Protein AF-E2IBP6-F1 (afdb_monomer_lite)

Structure (mmCIF, N/CA/C/O backbone):
data_AF-E2IBP6-F1
#
_entry.id   AF-E2IBP6-F1
#
loop_
_atom_site.group_PDB
_atom_site.id
_atom_site.type_symbol
_atom_site.label_atom_id
_atom_site.label_alt_id
_atom_site.label_comp_id
_atom_site.label_asym_id
_atom_site.label_entity_id
_atom_site.label_seq_id
_atom_site.pdbx_PDB_ins_code
_atom_site.Cartn_x
_atom_site.Cartn_y
_atom_site.Cartn_z
_atom_site.occupancy
_atom_site.B_iso_or_equiv
_atom_site.auth_seq_id
_atom_site.auth_comp_id
_atom_site.auth_asym_id
_atom_site.auth_atom_id
_atom_site.pdbx_PDB_model_num
ATOM 1 N N . A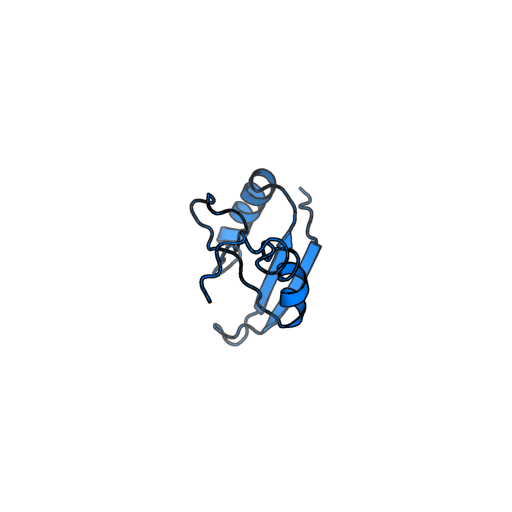RG A 1 1 ? 7.509 14.032 2.903 1.00 53.78 1 ARG A N 1
ATOM 2 C CA . ARG A 1 1 ? 7.882 13.987 1.468 1.00 53.78 1 ARG A CA 1
ATOM 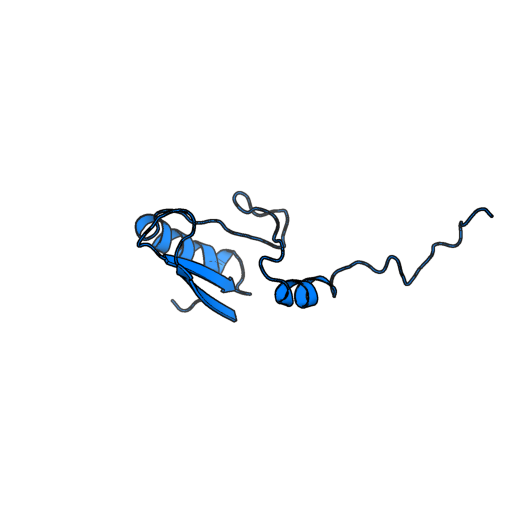3 C C . ARG A 1 1 ? 6.733 13.340 0.704 1.00 53.78 1 ARG A C 1
ATOM 5 O O . ARG A 1 1 ? 5.994 12.589 1.324 1.00 53.78 1 ARG A O 1
ATOM 12 N N . GLY A 1 2 ? 6.509 13.700 -0.560 1.00 64.94 2 GLY A N 1
ATOM 13 C CA . GLY A 1 2 ? 5.454 13.084 -1.370 1.00 64.94 2 GLY A CA 1
ATOM 14 C C . GLY A 1 2 ? 5.953 11.771 -1.964 1.00 64.94 2 GLY A C 1
ATOM 15 O O . GLY A 1 2 ? 7.065 11.739 -2.473 1.00 64.94 2 GLY A O 1
ATOM 16 N N . VAL A 1 3 ? 5.149 10.717 -1.875 1.00 77.12 3 VAL A N 1
ATOM 17 C CA . VAL A 1 3 ? 5.370 9.457 -2.593 1.00 77.12 3 VAL A CA 1
ATOM 18 C C . VAL A 1 3 ? 4.404 9.421 -3.767 1.00 77.12 3 VAL A C 1
ATOM 20 O O . VAL A 1 3 ? 3.235 9.781 -3.610 1.00 77.12 3 VAL A O 1
ATOM 23 N N . ASN A 1 4 ? 4.872 8.970 -4.929 1.00 82.12 4 ASN A N 1
ATOM 24 C CA . ASN A 1 4 ? 4.024 8.809 -6.106 1.00 82.12 4 ASN A CA 1
ATOM 25 C C . ASN A 1 4 ? 3.111 7.586 -5.937 1.00 82.12 4 ASN A C 1
ATOM 27 O O . ASN A 1 4 ? 3.519 6.442 -6.145 1.00 82.12 4 ASN A O 1
ATOM 31 N N . LEU A 1 5 ? 1.869 7.833 -5.525 1.00 87.62 5 LEU A N 1
ATOM 32 C CA . LEU A 1 5 ? 0.830 6.815 -5.377 1.00 87.62 5 LEU A CA 1
ATOM 33 C C . LEU A 1 5 ? -0.068 6.828 -6.614 1.00 87.62 5 LEU A C 1
ATOM 35 O O . LEU A 1 5 ? -0.567 7.881 -7.005 1.00 87.62 5 LEU A O 1
ATOM 39 N N . THR A 1 6 ? -0.288 5.662 -7.216 1.00 87.75 6 THR A N 1
ATOM 40 C CA . THR A 1 6 ? -1.171 5.510 -8.383 1.00 87.75 6 THR A CA 1
ATOM 41 C C . THR A 1 6 ? -2.595 5.156 -7.975 1.00 87.75 6 THR A C 1
ATOM 43 O O . THR A 1 6 ? -3.551 5.499 -8.669 1.00 87.75 6 THR A O 1
ATOM 46 N N . HIS A 1 7 ? -2.763 4.507 -6.820 1.00 88.31 7 HIS A N 1
ATOM 47 C CA . HIS A 1 7 ? -4.075 4.157 -6.293 1.00 88.31 7 HIS A CA 1
ATOM 48 C C . HIS A 1 7 ? -4.076 4.137 -4.766 1.00 88.31 7 HIS A C 1
ATOM 50 O O . HIS A 1 7 ? -3.152 3.618 -4.143 1.00 88.31 7 HIS A O 1
ATOM 56 N N . ILE A 1 8 ? -5.141 4.669 -4.164 1.00 92.06 8 ILE A N 1
ATOM 57 C CA . ILE A 1 8 ? -5.423 4.558 -2.732 1.00 92.06 8 ILE A CA 1
ATOM 58 C C . ILE A 1 8 ? -6.899 4.218 -2.576 1.00 92.06 8 ILE A C 1
ATOM 60 O O . ILE A 1 8 ? -7.764 4.881 -3.149 1.00 92.06 8 ILE A O 1
ATOM 64 N N . GLU A 1 9 ? -7.188 3.204 -1.774 1.00 92.25 9 GLU A N 1
ATOM 65 C CA . GLU A 1 9 ? -8.548 2.789 -1.463 1.00 92.25 9 GLU A CA 1
ATOM 66 C C . GLU A 1 9 ? -8.663 2.374 0.003 1.00 92.25 9 GLU A C 1
ATOM 68 O O . GLU A 1 9 ? -7.821 1.636 0.514 1.00 92.25 9 GLU A O 1
ATOM 73 N N . SER A 1 10 ? -9.744 2.793 0.662 1.00 93.50 10 SER A N 1
ATOM 74 C CA . SER A 1 10 ? -10.132 2.316 1.989 1.00 93.50 10 SER A CA 1
ATOM 75 C C . SER A 1 10 ? -11.281 1.314 1.905 1.00 93.50 10 SER A C 1
ATOM 77 O O . SER A 1 10 ? -12.201 1.445 1.094 1.00 93.50 10 SER A O 1
ATOM 79 N N . ARG A 1 11 ? -11.235 0.286 2.754 1.00 92.12 11 ARG A N 1
ATOM 80 C CA . ARG A 1 11 ? -12.274 -0.748 2.851 1.00 92.12 11 ARG A CA 1
ATOM 81 C C . ARG A 1 11 ? -12.502 -1.144 4.303 1.00 92.12 11 ARG A C 1
ATOM 83 O O . ARG A 1 11 ? -11.540 -1.140 5.066 1.00 92.12 11 ARG A O 1
ATOM 90 N N . PRO A 1 12 ? -13.721 -1.540 4.700 1.00 95.00 12 PRO A N 1
ATOM 91 C CA . PRO A 1 12 ? -13.926 -2.189 5.989 1.00 95.00 12 PRO A CA 1
ATOM 92 C C . PRO A 1 12 ? -13.017 -3.418 6.108 1.00 95.00 12 PRO A C 1
ATOM 94 O O . PRO A 1 12 ? -12.955 -4.236 5.183 1.00 95.00 12 PRO A O 1
ATOM 97 N N . SER A 1 13 ? -12.298 -3.542 7.222 1.00 92.00 13 SER A N 1
ATOM 98 C CA . SER A 1 13 ? -11.422 -4.688 7.440 1.00 92.00 13 SER A CA 1
ATOM 99 C C . SER A 1 13 ? -12.251 -5.958 7.585 1.00 92.00 13 SER A C 1
ATOM 101 O O . SER A 1 13 ? -13.230 -6.008 8.330 1.00 92.00 13 SER A O 1
ATOM 103 N N . LYS A 1 14 ? -11.822 -7.014 6.890 1.00 89.81 14 LYS A N 1
ATOM 104 C CA . LYS A 1 14 ? -12.400 -8.357 7.059 1.00 89.81 14 LYS A CA 1
ATOM 105 C C . LYS A 1 14 ? -11.789 -9.099 8.247 1.00 89.81 14 LYS A C 1
ATOM 107 O O . LYS A 1 14 ? -12.345 -10.099 8.685 1.00 89.81 14 LYS A O 1
ATOM 112 N N . ARG A 1 15 ? -10.631 -8.637 8.728 1.00 88.56 15 ARG A N 1
ATOM 113 C CA . ARG A 1 15 ? -9.870 -9.255 9.822 1.00 88.56 15 ARG A CA 1
ATOM 114 C C . ARG A 1 15 ? -10.249 -8.672 11.179 1.00 88.56 15 ARG A C 1
ATOM 116 O O . ARG A 1 15 ? -10.325 -9.412 12.151 1.00 88.56 15 ARG A O 1
ATOM 123 N N . MET A 1 16 ? -10.484 -7.361 11.236 1.00 91.06 16 MET A N 1
ATOM 124 C CA . MET A 1 16 ? -10.737 -6.634 12.478 1.00 91.06 16 MET A CA 1
ATOM 125 C C . MET A 1 16 ? -12.037 -5.822 12.372 1.00 91.06 16 MET A C 1
ATOM 127 O O . MET A 1 16 ? -12.056 -4.776 11.718 1.00 91.06 16 MET A O 1
ATOM 131 N N . PRO A 1 17 ? -13.137 -6.281 12.998 1.00 93.75 17 PRO A N 1
ATOM 132 C CA . PRO A 1 17 ? -14.400 -5.549 13.007 1.00 93.75 17 PRO A CA 1
ATOM 133 C C . PRO A 1 17 ? -14.234 -4.113 13.521 1.00 93.75 17 PRO A C 1
ATOM 135 O O . PRO A 1 17 ? -13.491 -3.861 14.466 1.00 93.75 17 PRO A O 1
ATOM 138 N N . GLY A 1 18 ? -14.919 -3.161 12.884 1.00 93.56 18 GLY A N 1
ATOM 139 C CA . GLY A 1 18 ? -14.846 -1.738 13.243 1.00 93.56 18 GLY A CA 1
ATOM 140 C C . GLY A 1 18 ? -13.579 -1.011 12.777 1.00 93.56 18 GLY A C 1
ATOM 141 O O . GLY A 1 18 ? -13.424 0.170 13.071 1.00 93.56 18 GLY A O 1
ATOM 142 N N . SER A 1 19 ? -12.691 -1.684 12.040 1.00 94.00 19 SER A N 1
ATOM 143 C CA . SER A 1 19 ? -11.459 -1.099 11.495 1.00 94.00 19 SER A CA 1
ATOM 144 C C . SER A 1 19 ? -11.471 -1.042 9.969 1.00 94.00 19 SER A C 1
ATOM 146 O O . SER A 1 19 ? -12.325 -1.647 9.319 1.00 94.00 19 SER A O 1
ATOM 148 N N . TYR A 1 20 ? -10.501 -0.333 9.390 1.00 94.19 20 TYR A N 1
ATOM 149 C CA . TYR A 1 20 ? -10.337 -0.195 7.943 1.00 94.19 20 TYR A CA 1
ATOM 150 C C . TYR A 1 20 ? -9.008 -0.780 7.467 1.00 94.19 20 TYR A C 1
ATOM 152 O O . TYR A 1 20 ? -8.000 -0.734 8.167 1.00 94.19 20 TYR A O 1
ATOM 160 N N . GLU A 1 21 ? -9.015 -1.304 6.248 1.00 93.56 21 GLU A N 1
ATOM 161 C CA . GLU A 1 21 ? -7.830 -1.667 5.480 1.00 93.56 21 GLU A CA 1
ATOM 162 C C . GLU A 1 21 ? -7.611 -0.621 4.387 1.00 93.56 21 GLU A C 1
ATOM 164 O O . GLU A 1 21 ? -8.558 -0.214 3.708 1.00 93.56 21 GLU A O 1
ATOM 169 N N . LEU A 1 22 ? -6.357 -0.204 4.210 1.00 92.44 22 LEU A N 1
ATOM 170 C CA . LEU A 1 22 ? -5.936 0.663 3.117 1.00 92.44 22 LEU A CA 1
ATOM 171 C C . LEU A 1 22 ? -5.167 -0.171 2.094 1.00 92.44 22 LEU A C 1
ATOM 173 O O . LEU A 1 22 ? -4.161 -0.796 2.427 1.00 92.44 22 LEU A O 1
ATOM 177 N N . LEU A 1 23 ? -5.651 -0.187 0.854 1.00 91.44 23 LEU A N 1
ATOM 178 C CA . LEU A 1 23 ? -4.919 -0.720 -0.287 1.00 91.44 23 LEU A CA 1
ATOM 179 C C . LEU A 1 23 ? -4.268 0.452 -1.013 1.00 91.44 23 LEU A C 1
ATOM 181 O O . LEU A 1 23 ? -4.958 1.355 -1.484 1.00 91.44 23 LEU A O 1
ATOM 185 N N . VAL A 1 24 ? -2.943 0.422 -1.090 1.00 90.25 24 VAL A N 1
ATOM 186 C CA . VAL A 1 24 ? -2.146 1.467 -1.724 1.00 90.25 24 VAL A CA 1
ATOM 187 C C . VAL A 1 24 ? -1.296 0.832 -2.813 1.00 90.25 24 VAL A C 1
ATOM 189 O O . VAL A 1 24 ? -0.594 -0.145 -2.556 1.00 90.25 24 VAL A O 1
ATOM 192 N N . THR A 1 25 ? -1.359 1.401 -4.011 1.00 89.31 25 THR A N 1
ATOM 193 C CA . THR A 1 25 ? -0.500 1.041 -5.140 1.00 89.31 25 THR A CA 1
ATOM 194 C C . THR A 1 25 ? 0.414 2.219 -5.448 1.00 89.31 25 THR A C 1
ATOM 196 O O . THR A 1 25 ? -0.015 3.377 -5.450 1.00 89.31 25 THR A O 1
ATOM 199 N N . SER A 1 26 ? 1.684 1.921 -5.697 1.00 86.94 26 SER A N 1
ATOM 200 C CA . SER A 1 26 ? 2.708 2.894 -6.050 1.00 86.94 26 SER A CA 1
ATOM 201 C C . SER A 1 26 ? 3.602 2.316 -7.137 1.00 86.94 26 SER A C 1
ATOM 203 O O . SER A 1 26 ? 3.867 1.115 -7.160 1.00 86.94 26 SER A O 1
ATOM 205 N N . GLU A 1 27 ? 4.062 3.189 -8.024 1.00 85.12 27 GLU A N 1
ATOM 206 C CA . GLU A 1 27 ? 5.104 2.896 -9.013 1.00 85.12 27 GLU A CA 1
ATOM 207 C C . GLU A 1 27 ? 6.449 3.518 -8.612 1.00 85.12 27 GLU A C 1
ATOM 209 O O . GLU A 1 27 ? 7.408 3.480 -9.380 1.00 85.12 27 GLU A O 1
ATOM 214 N N . ALA A 1 28 ? 6.532 4.105 -7.412 1.00 85.00 28 ALA A N 1
ATOM 215 C CA . ALA A 1 28 ? 7.764 4.685 -6.909 1.00 85.00 28 ALA A CA 1
ATOM 216 C C . ALA A 1 28 ? 8.831 3.594 -6.687 1.00 85.00 28 ALA A C 1
ATOM 218 O O . ALA A 1 28 ? 8.496 2.468 -6.297 1.00 85.00 28 ALA A O 1
ATOM 219 N N . PRO A 1 29 ? 10.122 3.913 -6.889 1.00 82.44 29 PRO A N 1
ATOM 220 C CA . PRO A 1 29 ? 11.213 3.021 -6.523 1.00 82.44 29 PRO A CA 1
ATOM 221 C C . PRO A 1 29 ? 11.142 2.621 -5.045 1.00 82.44 29 PRO A C 1
ATOM 223 O O . PRO A 1 29 ? 10.781 3.427 -4.188 1.00 82.44 29 PRO A O 1
ATOM 226 N N . GLN A 1 30 ? 11.563 1.395 -4.726 1.00 78.94 30 GLN A N 1
ATOM 227 C CA . GLN A 1 30 ? 11.554 0.878 -3.352 1.00 78.94 30 GLN A CA 1
ATOM 228 C C . GLN A 1 30 ? 12.251 1.819 -2.357 1.00 78.94 30 GLN A C 1
ATOM 230 O O . GLN A 1 30 ? 11.719 2.060 -1.279 1.00 78.94 30 GLN A O 1
ATOM 235 N N . ALA A 1 31 ? 13.396 2.394 -2.736 1.00 80.69 31 ALA A N 1
ATOM 236 C CA . ALA A 1 31 ? 14.157 3.306 -1.881 1.00 80.69 31 ALA A CA 1
ATOM 237 C C . ALA A 1 31 ? 13.349 4.545 -1.443 1.00 80.69 31 ALA A C 1
ATOM 239 O O . ALA A 1 31 ? 13.562 5.069 -0.354 1.00 80.69 31 ALA A O 1
ATOM 240 N N . GLU A 1 32 ? 12.400 5.009 -2.262 1.00 82.56 32 GLU A N 1
ATOM 241 C CA . GLU A 1 32 ? 11.513 6.127 -1.906 1.00 82.56 32 GLU A CA 1
ATOM 242 C C . GLU A 1 32 ? 10.365 5.685 -0.987 1.00 82.56 32 GLU A C 1
ATOM 244 O O . GLU A 1 32 ? 9.842 6.477 -0.197 1.00 82.56 32 GLU A O 1
ATOM 249 N N . LEU A 1 33 ? 9.970 4.413 -1.076 1.00 84.19 33 LEU A N 1
ATOM 250 C CA . LEU A 1 33 ? 8.902 3.835 -0.267 1.00 84.19 33 LEU A CA 1
ATOM 251 C C . LEU A 1 33 ? 9.364 3.480 1.145 1.00 84.19 33 LEU A C 1
ATOM 253 O O . LEU A 1 33 ? 8.558 3.583 2.066 1.00 84.19 33 LEU A O 1
ATOM 257 N N . GLU A 1 34 ? 10.630 3.106 1.335 1.00 85.06 34 GLU A N 1
ATOM 258 C CA . GLU A 1 34 ? 11.168 2.659 2.629 1.00 85.06 34 GLU A CA 1
ATOM 259 C C . GLU A 1 34 ? 10.965 3.686 3.753 1.00 85.06 34 GLU A C 1
ATOM 261 O O . GLU A 1 34 ? 10.386 3.342 4.781 1.00 85.06 34 GLU A O 1
ATOM 266 N N . GLU A 1 35 ? 11.310 4.963 3.534 1.00 85.38 35 GLU A N 1
ATOM 267 C CA . GLU A 1 35 ? 11.109 6.037 4.530 1.00 85.38 35 GLU A CA 1
ATOM 268 C C . GLU A 1 35 ? 9.624 6.167 4.928 1.00 85.38 35 GLU A C 1
ATOM 270 O O . GLU A 1 35 ? 9.269 6.369 6.093 1.00 85.38 35 GLU A O 1
ATOM 275 N N . THR A 1 36 ? 8.729 6.014 3.950 1.00 85.56 36 THR A N 1
ATOM 276 C CA . THR A 1 36 ? 7.283 6.126 4.170 1.00 85.56 36 THR A CA 1
ATOM 277 C C . THR A 1 36 ? 6.736 4.907 4.900 1.00 85.56 36 THR A C 1
ATOM 279 O O . THR A 1 36 ? 5.937 5.060 5.826 1.00 85.56 36 THR A O 1
ATOM 282 N N . LEU A 1 37 ? 7.182 3.708 4.527 1.00 86.25 37 LEU A N 1
ATOM 283 C CA . LEU A 1 37 ? 6.825 2.459 5.193 1.00 86.25 37 LEU A CA 1
ATOM 284 C C . LEU A 1 37 ? 7.278 2.473 6.651 1.00 86.25 37 LEU A C 1
ATOM 286 O O . LEU A 1 37 ? 6.476 2.147 7.524 1.00 86.25 37 LEU A O 1
ATO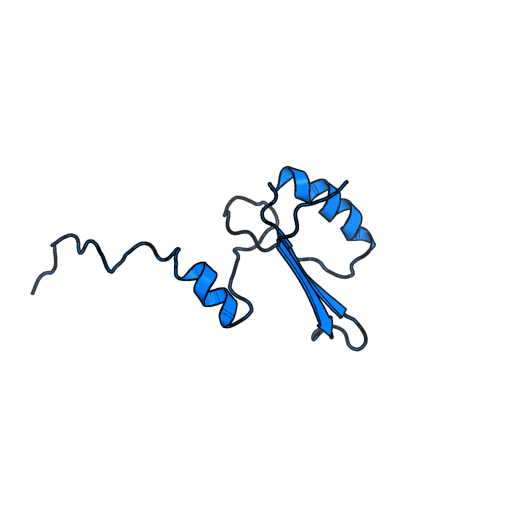M 290 N N . ASP A 1 38 ? 8.498 2.935 6.924 1.00 87.31 38 ASP A N 1
ATOM 291 C CA . ASP A 1 38 ? 9.006 3.093 8.287 1.00 87.31 38 ASP A CA 1
ATOM 292 C C . ASP A 1 38 ? 8.130 4.038 9.113 1.00 87.31 38 ASP A C 1
ATOM 294 O O . ASP A 1 38 ? 7.739 3.695 10.227 1.00 87.31 38 ASP A O 1
ATOM 298 N N . SER A 1 39 ? 7.715 5.173 8.544 1.00 88.38 39 SER A N 1
ATOM 299 C CA . SER A 1 39 ? 6.817 6.113 9.233 1.00 88.38 39 SER A CA 1
ATOM 300 C C . SER A 1 39 ? 5.411 5.553 9.509 1.00 88.38 39 SER A C 1
ATOM 302 O O . SER A 1 39 ? 4.706 6.035 10.402 1.00 88.38 39 SER A O 1
ATOM 304 N N . LEU A 1 40 ? 4.984 4.548 8.736 1.00 88.50 40 LEU A N 1
ATOM 305 C CA . LEU A 1 40 ? 3.678 3.908 8.872 1.00 88.50 40 LEU A CA 1
ATOM 306 C C . LEU A 1 40 ? 3.683 2.761 9.880 1.00 88.50 40 LEU A C 1
ATOM 308 O O . LEU A 1 40 ? 2.614 2.471 10.417 1.00 88.50 40 LEU A O 1
ATOM 312 N N . LYS A 1 41 ? 4.838 2.143 10.171 1.00 87.31 41 LYS A N 1
ATOM 313 C CA . LYS A 1 41 ? 4.947 0.969 11.060 1.00 87.31 41 LYS A CA 1
ATOM 314 C C . LYS A 1 41 ? 4.268 1.181 12.414 1.00 87.31 41 LYS A C 1
ATOM 316 O O . LYS A 1 41 ? 3.533 0.304 12.852 1.00 87.31 41 LYS A O 1
ATOM 321 N N . ASP A 1 42 ? 4.414 2.364 13.008 1.00 89.44 42 ASP A N 1
ATOM 322 C CA . ASP A 1 42 ? 3.832 2.682 14.324 1.00 89.44 42 ASP A CA 1
ATOM 323 C C . ASP A 1 42 ? 2.356 3.113 14.265 1.00 89.44 42 ASP A C 1
ATOM 325 O O . ASP A 1 42 ? 1.701 3.290 15.292 1.00 89.44 42 ASP A O 1
ATOM 329 N N . ARG A 1 43 ? 1.817 3.322 13.059 1.00 90.19 43 ARG A N 1
ATOM 330 C CA . ARG A 1 43 ? 0.455 3.837 12.829 1.00 90.19 43 ARG A CA 1
ATOM 331 C C . ARG A 1 43 ? -0.511 2.774 12.328 1.00 90.19 43 ARG A C 1
ATOM 333 O O . ARG A 1 43 ? -1.712 3.034 12.254 1.00 90.19 43 ARG A O 1
ATOM 340 N N . VAL A 1 44 ? -0.002 1.604 11.957 1.00 91.12 44 VAL A N 1
ATOM 341 C CA . VAL A 1 44 ? -0.789 0.512 11.387 1.00 91.12 44 VAL A CA 1
ATOM 342 C C . VAL A 1 44 ? -0.654 -0.729 12.252 1.00 91.12 44 VAL A C 1
ATOM 344 O O . VAL A 1 44 ? 0.430 -1.092 12.688 1.00 91.12 44 VAL A O 1
ATOM 347 N N . 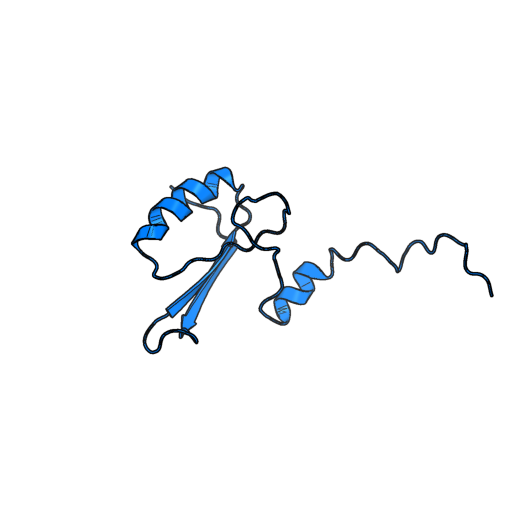THR A 1 45 ? -1.763 -1.427 12.476 1.00 91.00 45 THR A N 1
ATOM 348 C CA . THR A 1 45 ? -1.747 -2.704 13.207 1.00 91.00 45 THR A CA 1
ATOM 349 C C . THR A 1 45 ? -1.031 -3.800 12.414 1.00 91.00 45 THR A C 1
ATOM 351 O O . THR A 1 45 ? -0.479 -4.735 12.984 1.00 91.00 45 THR A O 1
ATOM 354 N N . TYR A 1 46 ? -1.069 -3.706 11.085 1.00 87.31 46 TYR A N 1
ATOM 355 C CA . TYR A 1 46 ? -0.477 -4.670 10.169 1.00 87.31 46 TYR A CA 1
ATOM 356 C C . TYR A 1 46 ? -0.206 -4.001 8.820 1.00 87.31 46 TYR A C 1
ATOM 358 O O . TYR A 1 46 ? -1.028 -3.216 8.345 1.00 87.31 46 TYR A O 1
ATOM 366 N N . HIS A 1 47 ? 0.911 -4.348 8.183 1.00 88.56 47 HIS A N 1
ATOM 367 C CA . HIS A 1 47 ? 1.208 -3.981 6.801 1.00 88.56 47 HIS A CA 1
ATOM 368 C C . HIS A 1 47 ? 1.797 -5.183 6.059 1.00 88.56 47 HIS A C 1
ATOM 370 O O . HIS A 1 47 ? 2.459 -6.031 6.652 1.00 88.56 47 HIS A O 1
ATOM 376 N N . GLN A 1 48 ? 1.531 -5.261 4.757 1.00 88.06 48 GLN A N 1
ATOM 377 C CA . GLN A 1 48 ? 2.098 -6.262 3.860 1.00 88.06 48 GLN A CA 1
ATOM 378 C C . GLN A 1 48 ? 2.451 -5.582 2.547 1.00 88.06 48 GLN A C 1
ATOM 380 O O . GLN A 1 48 ? 1.616 -4.886 1.967 1.00 88.06 48 GLN A O 1
ATOM 385 N N . ILE A 1 49 ? 3.678 -5.796 2.087 1.00 88.00 49 ILE A N 1
ATOM 386 C CA . ILE A 1 49 ? 4.170 -5.233 0.835 1.00 88.00 49 ILE A CA 1
ATOM 387 C C . ILE A 1 49 ? 4.064 -6.319 -0.232 1.00 88.00 49 ILE A C 1
ATOM 389 O O . ILE A 1 49 ? 4.610 -7.411 -0.077 1.00 88.00 49 ILE A O 1
ATOM 393 N N . LEU A 1 50 ? 3.331 -6.010 -1.299 1.00 87.75 50 LEU A N 1
ATOM 394 C CA . LEU A 1 50 ? 3.223 -6.850 -2.487 1.00 87.75 50 LEU A CA 1
ATOM 395 C C . LEU A 1 50 ? 4.136 -6.254 -3.560 1.00 87.75 50 LEU A C 1
ATOM 397 O O . LEU A 1 50 ? 3.905 -5.122 -3.984 1.00 87.75 50 LEU A O 1
ATOM 401 N N . SER A 1 51 ? 5.157 -6.991 -3.991 1.00 84.31 51 SER A N 1
ATOM 402 C CA . SER A 1 51 ? 6.119 -6.523 -4.996 1.00 84.31 51 SER A CA 1
ATOM 403 C C . SER A 1 51 ? 6.068 -7.382 -6.250 1.00 84.31 51 SER A C 1
ATOM 405 O O . SER A 1 51 ? 5.907 -8.598 -6.180 1.00 84.31 51 SER A O 1
ATOM 407 N N . ARG A 1 52 ? 6.247 -6.759 -7.417 1.00 78.81 52 ARG A N 1
ATOM 408 C CA . ARG A 1 52 ? 6.467 -7.490 -8.676 1.00 78.81 52 ARG A CA 1
ATOM 409 C C . ARG A 1 52 ? 7.907 -8.001 -8.816 1.00 78.81 52 ARG A C 1
ATOM 411 O O . ARG A 1 52 ? 8.162 -8.842 -9.668 1.00 78.81 52 ARG A O 1
ATOM 41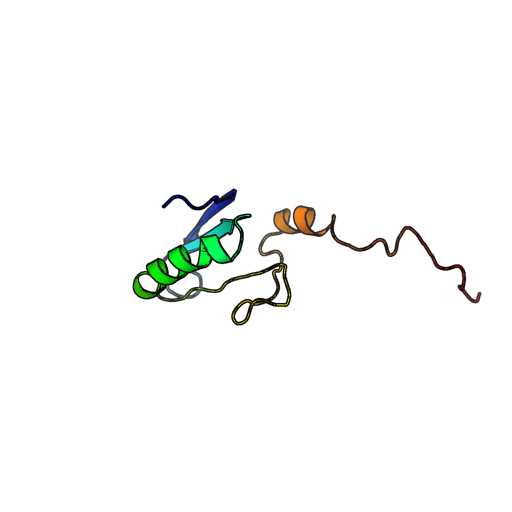8 N N . TYR A 1 53 ? 8.832 -7.517 -7.988 1.00 75.75 53 TYR A N 1
ATOM 419 C CA . TYR A 1 53 ? 10.243 -7.896 -8.026 1.00 75.75 53 TYR A CA 1
ATOM 420 C C . TYR A 1 53 ? 10.553 -8.953 -6.969 1.00 75.75 53 TYR A C 1
ATOM 422 O O . TYR A 1 53 ? 10.203 -8.783 -5.802 1.00 75.75 53 TYR A O 1
ATOM 430 N N . HIS A 1 54 ? 11.251 -10.018 -7.368 1.00 63.53 54 HIS A N 1
ATOM 431 C CA . HIS A 1 54 ? 11.515 -11.171 -6.503 1.00 63.53 54 HIS A CA 1
ATOM 432 C C . HIS A 1 54 ? 12.563 -10.927 -5.398 1.00 63.53 54 HIS A C 1
ATOM 434 O O . HIS A 1 54 ? 12.662 -11.725 -4.474 1.00 63.53 54 HIS A O 1
ATOM 440 N N . ASP A 1 55 ? 13.292 -9.806 -5.449 1.00 64.38 55 ASP A N 1
ATOM 441 C CA . ASP A 1 55 ? 14.464 -9.538 -4.595 1.00 64.38 55 ASP A CA 1
ATOM 442 C C . ASP A 1 55 ? 14.179 -8.654 -3.370 1.00 64.38 55 ASP A C 1
ATOM 444 O O . ASP A 1 55 ? 15.091 -8.152 -2.712 1.00 64.38 55 ASP A O 1
ATOM 448 N N . THR A 1 56 ? 12.908 -8.422 -3.042 1.00 67.31 56 THR A N 1
ATOM 449 C CA . THR A 1 56 ? 12.553 -7.563 -1.903 1.00 67.31 56 THR A CA 1
ATOM 450 C C . THR A 1 56 ? 12.485 -8.389 -0.621 1.00 67.31 56 THR A C 1
ATOM 452 O O . THR A 1 56 ? 11.571 -9.186 -0.450 1.00 67.31 56 THR A O 1
ATOM 455 N N . LYS A 1 57 ? 13.450 -8.176 0.286 1.00 66.69 57 LYS A N 1
ATOM 456 C CA . LYS A 1 57 ? 13.743 -9.024 1.461 1.00 66.69 57 LYS A CA 1
ATOM 457 C C . LYS A 1 57 ? 12.560 -9.303 2.409 1.00 66.69 57 LYS A C 1
ATOM 459 O O . LYS A 1 57 ? 12.601 -10.300 3.116 1.00 66.69 57 LYS A O 1
ATOM 464 N N . ASP A 1 58 ? 11.504 -8.494 2.376 1.00 74.69 58 ASP A N 1
ATOM 465 C CA . ASP A 1 58 ? 10.307 -8.644 3.217 1.00 74.69 58 ASP A CA 1
ATOM 466 C C . ASP A 1 58 ? 8.994 -8.459 2.430 1.00 74.69 58 ASP A C 1
ATOM 468 O O . ASP A 1 58 ? 7.933 -8.205 3.011 1.00 74.69 58 ASP A O 1
ATOM 472 N N . SER A 1 59 ? 9.046 -8.553 1.096 1.00 83.12 59 SER A N 1
ATOM 473 C CA . SER A 1 59 ? 7.840 -8.520 0.268 1.00 83.12 59 SER A CA 1
ATOM 474 C C . SER A 1 59 ? 7.404 -9.930 -0.114 1.00 83.12 59 SER A C 1
ATOM 476 O O . SER A 1 59 ? 8.195 -10.873 -0.159 1.00 83.12 59 SER A O 1
ATOM 478 N N . VAL A 1 60 ? 6.117 -10.067 -0.410 1.00 86.00 60 VAL A N 1
ATOM 479 C CA . VAL A 1 60 ? 5.615 -11.247 -1.113 1.00 86.00 60 VAL A CA 1
ATOM 480 C C . VAL A 1 60 ? 5.358 -10.890 -2.578 1.00 86.00 60 VAL A C 1
ATOM 482 O O . VAL A 1 60 ? 5.058 -9.725 -2.876 1.00 86.00 60 VAL A O 1
ATOM 485 N N . PRO A 1 61 ? 5.423 -11.872 -3.494 1.00 86.06 61 PRO A N 1
ATOM 486 C CA . PRO A 1 61 ? 5.067 -11.653 -4.886 1.00 86.06 61 PRO A CA 1
ATOM 487 C C . PRO A 1 61 ? 3.670 -11.051 -5.014 1.00 86.06 61 PRO A C 1
ATOM 489 O O . PRO A 1 61 ? 2.722 -11.465 -4.340 1.00 86.06 61 PRO A O 1
ATOM 492 N N . TRP A 1 62 ? 3.549 -10.056 -5.882 1.00 85.00 62 TRP A N 1
ATOM 493 C CA . TRP A 1 62 ? 2.276 -9.431 -6.182 1.00 85.00 62 TRP A CA 1
ATOM 494 C C . TRP A 1 62 ? 1.315 -10.429 -6.836 1.00 85.00 62 TRP A C 1
ATOM 496 O O . TRP A 1 62 ? 1.705 -11.242 -7.672 1.00 85.00 62 TRP A O 1
ATOM 506 N N . PHE A 1 63 ? 0.039 -10.328 -6.469 1.00 84.69 63 PHE A N 1
ATOM 507 C CA . PHE A 1 63 ? -1.062 -11.064 -7.076 1.00 84.69 63 PHE A CA 1
ATOM 508 C C . PHE A 1 63 ? -2.294 -10.150 -7.187 1.00 84.69 63 PHE A C 1
ATOM 510 O O . PHE A 1 63 ? -2.493 -9.283 -6.325 1.00 84.69 63 PHE A O 1
ATOM 517 N N . PRO A 1 64 ? -3.147 -10.337 -8.210 1.00 83.62 64 PRO A N 1
ATOM 518 C CA . PRO A 1 64 ? -4.337 -9.516 -8.393 1.00 83.62 64 PRO A CA 1
ATOM 519 C C . PRO A 1 64 ? -5.324 -9.740 -7.241 1.00 83.62 64 PRO A C 1
ATOM 521 O O . PRO A 1 64 ? -5.654 -10.876 -6.892 1.00 83.62 64 PRO A O 1
ATOM 524 N N . ARG A 1 65 ? -5.819 -8.652 -6.634 1.00 83.50 65 ARG A N 1
ATOM 525 C CA . ARG A 1 65 ? -6.795 -8.727 -5.526 1.00 83.50 65 ARG A CA 1
ATOM 526 C C . ARG A 1 65 ? -8.232 -8.505 -5.988 1.00 83.50 65 ARG A C 1
ATOM 528 O O . ARG A 1 65 ? -9.164 -8.819 -5.242 1.00 83.50 65 ARG A O 1
ATOM 535 N N . LYS A 1 66 ? -8.427 -7.946 -7.183 1.00 82.38 66 LYS A N 1
ATOM 536 C CA . LYS A 1 66 ? -9.729 -7.740 -7.827 1.00 82.38 66 LYS A CA 1
ATOM 537 C C . LYS A 1 66 ? -9.696 -8.287 -9.246 1.00 82.38 66 LYS A C 1
ATOM 539 O O . LYS A 1 66 ? -8.648 -8.332 -9.873 1.00 82.38 66 LYS A O 1
ATOM 544 N N . ILE A 1 67 ? -10.879 -8.597 -9.773 1.00 82.31 67 ILE A N 1
ATOM 545 C CA . ILE A 1 67 ? -11.037 -9.062 -11.156 1.00 82.31 67 ILE A CA 1
ATOM 546 C C . ILE A 1 67 ? -10.448 -8.079 -12.176 1.00 82.31 67 ILE A C 1
ATOM 548 O O . ILE A 1 67 ? -9.790 -8.505 -13.109 1.00 82.31 67 ILE A O 1
ATOM 552 N N . LYS A 1 68 ? -10.598 -6.768 -11.948 1.00 80.50 68 LYS A N 1
ATOM 553 C CA . LYS A 1 68 ? -10.043 -5.726 -12.824 1.00 80.50 68 LYS A CA 1
ATOM 554 C C . LYS A 1 68 ? -8.512 -5.637 -12.796 1.00 80.50 68 LYS A C 1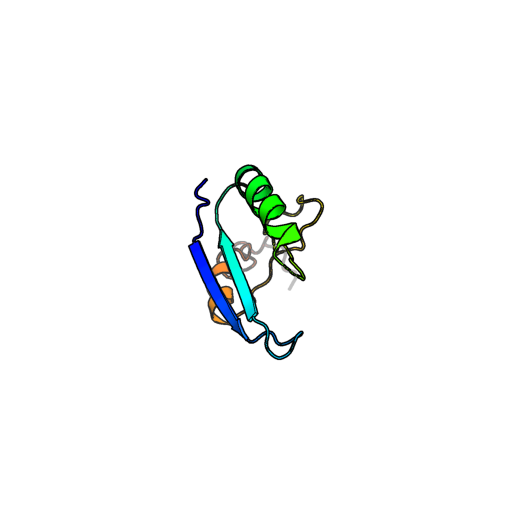
ATOM 556 O O . LYS A 1 68 ? -7.924 -5.122 -13.732 1.00 80.50 68 LYS A O 1
ATOM 561 N N . ASP A 1 69 ? -7.875 -6.130 -11.732 1.00 77.75 69 ASP A N 1
ATOM 562 C CA . ASP A 1 69 ? -6.413 -6.124 -11.617 1.00 77.75 69 ASP A CA 1
ATOM 563 C C . ASP A 1 69 ? -5.805 -7.255 -12.479 1.00 77.75 69 ASP A C 1
ATOM 565 O O . ASP A 1 69 ? -4.593 -7.318 -12.669 1.00 77.75 69 ASP A O 1
ATOM 569 N N . LEU A 1 70 ? -6.641 -8.164 -13.007 1.00 79.38 70 LEU A N 1
ATOM 570 C CA . LEU A 1 70 ? -6.221 -9.224 -13.922 1.00 79.38 70 LEU A CA 1
ATOM 571 C C . LEU A 1 70 ? -5.765 -8.653 -15.269 1.00 79.38 70 LEU A C 1
ATOM 573 O O . LEU A 1 70 ? -4.789 -9.148 -15.826 1.00 79.38 70 LEU A O 1
ATOM 577 N N . ASP A 1 71 ? -6.416 -7.591 -15.750 1.00 73.44 71 ASP A N 1
ATOM 578 C CA . ASP A 1 71 ? -6.068 -6.932 -17.015 1.00 73.44 71 ASP A CA 1
ATOM 579 C C . ASP A 1 71 ? -4.665 -6.300 -16.951 1.00 73.44 71 ASP A C 1
ATOM 581 O O . ASP A 1 71 ? -3.915 -6.339 -17.926 1.00 73.44 71 ASP A O 1
ATOM 585 N N . GLU A 1 72 ? -4.265 -5.779 -15.784 1.00 70.00 72 GLU A N 1
ATOM 586 C CA . GLU A 1 72 ? -2.914 -5.245 -15.557 1.00 70.00 72 GLU A CA 1
ATOM 587 C C . GLU A 1 72 ? -1.840 -6.346 -15.615 1.00 70.00 72 GLU A C 1
ATOM 589 O O . GLU A 1 72 ? -0.717 -6.091 -16.048 1.00 70.00 72 GLU A O 1
ATOM 594 N N . PHE A 1 73 ? -2.174 -7.580 -15.220 1.00 63.28 73 PHE A N 1
ATOM 595 C CA . PHE A 1 73 ? -1.258 -8.724 -15.265 1.00 63.28 73 PHE A CA 1
ATOM 596 C C . PHE A 1 73 ? -1.252 -9.451 -16.612 1.00 63.28 73 PHE A C 1
ATOM 598 O O . PHE A 1 73 ? -0.219 -9.984 -17.010 1.00 63.28 73 PHE A O 1
ATOM 605 N N . ALA A 1 74 ? -2.378 -9.483 -17.326 1.00 60.88 74 ALA A N 1
ATOM 606 C CA . ALA A 1 74 ? -2.513 -10.217 -18.584 1.00 60.88 74 ALA A CA 1
ATOM 607 C C . ALA A 1 74 ? -1.481 -9.779 -19.642 1.00 60.88 74 ALA A C 1
ATOM 609 O O . ALA A 1 74 ? -1.023 -10.599 -20.432 1.00 60.88 74 ALA A O 1
ATOM 610 N N . ASN A 1 75 ? -1.035 -8.520 -19.590 1.00 56.16 75 ASN A N 1
ATOM 611 C CA . ASN A 1 75 ? 0.017 -7.979 -20.459 1.00 56.16 75 ASN A CA 1
ATOM 612 C C . ASN A 1 75 ? 1.442 -8.462 -20.110 1.00 56.16 75 ASN A C 1
ATOM 614 O O . ASN A 1 75 ? 2.394 -8.130 -20.813 1.00 56.16 75 ASN A O 1
ATOM 618 N N . HIS A 1 76 ? 1.602 -9.226 -19.027 1.00 53.41 76 HIS A N 1
ATOM 619 C CA . HIS A 1 76 ? 2.871 -9.782 -18.548 1.00 53.41 76 HIS A CA 1
ATOM 620 C C . HIS A 1 76 ? 2.943 -11.307 -18.658 1.00 53.41 76 HIS A C 1
ATOM 622 O O . HIS A 1 76 ? 3.923 -11.910 -18.213 1.00 53.41 76 HIS A O 1
ATOM 628 N N . ILE A 1 77 ? 1.941 -11.945 -19.268 1.00 50.62 77 ILE A N 1
ATOM 629 C CA . ILE A 1 77 ? 2.082 -13.332 -19.696 1.00 50.62 77 ILE A CA 1
ATOM 630 C C . ILE A 1 77 ? 3.087 -13.314 -20.850 1.00 50.62 77 ILE A C 1
ATOM 632 O O . ILE A 1 77 ? 2.786 -12.842 -21.944 1.00 50.62 77 ILE A O 1
ATOM 636 N N . LEU A 1 78 ? 4.307 -13.793 -20.580 1.00 49.31 78 LEU A N 1
ATOM 637 C CA . LEU A 1 78 ? 5.244 -14.219 -21.616 1.00 49.31 78 LEU A CA 1
ATOM 638 C C . LEU A 1 78 ? 4.448 -15.053 -22.614 1.00 49.31 78 LEU A C 1
ATOM 640 O O . LEU A 1 78 ? 3.864 -16.061 -22.225 1.00 49.31 78 LEU A O 1
ATOM 644 N N . ASN A 1 79 ? 4.382 -14.591 -23.861 1.00 45.06 79 ASN A N 1
ATOM 645 C CA . ASN A 1 79 ? 3.765 -15.293 -24.974 1.00 45.06 79 ASN A CA 1
ATOM 646 C C . ASN A 1 79 ? 4.156 -16.782 -24.965 1.00 45.06 79 ASN A C 1
ATOM 648 O O . ASN A 1 79 ? 5.133 -17.169 -25.588 1.00 45.06 79 ASN A O 1
ATOM 652 N N . ALA A 1 80 ? 3.331 -17.635 -24.362 1.00 49.47 80 ALA A N 1
ATOM 653 C CA . ALA A 1 80 ? 3.187 -19.027 -24.774 1.00 49.47 80 ALA A CA 1
ATOM 654 C C . ALA A 1 80 ? 2.129 -19.128 -25.893 1.00 49.47 80 ALA A C 1
ATOM 656 O O . ALA A 1 80 ? 1.445 -20.133 -26.031 1.00 49.47 80 ALA A O 1
ATOM 657 N N . GLY A 1 81 ? 1.935 -18.041 -26.648 1.00 51.72 81 GLY A N 1
ATOM 658 C CA . GLY A 1 81 ? 1.035 -17.973 -27.798 1.00 51.72 81 GLY A CA 1
ATOM 659 C C . GLY A 1 81 ? 1.690 -17.421 -29.065 1.00 51.72 81 GLY A C 1
ATOM 660 O O . GLY A 1 81 ? 0.988 -17.237 -30.051 1.00 51.72 81 GLY A O 1
ATOM 661 N N . GLY A 1 82 ? 2.997 -17.124 -29.041 1.00 53.62 82 GLY A N 1
ATOM 662 C CA . GLY A 1 82 ? 3.685 -16.427 -30.136 1.00 53.62 82 GLY A CA 1
ATOM 663 C C . GLY A 1 82 ? 4.824 -17.201 -30.792 1.00 53.62 82 GLY A C 1
ATOM 664 O O . GLY A 1 82 ? 4.928 -17.156 -32.008 1.00 53.62 82 GLY A O 1
ATOM 665 N N . ASP A 1 83 ? 5.622 -17.942 -30.022 1.00 52.16 83 ASP A N 1
ATOM 666 C CA . ASP A 1 83 ? 6.663 -18.823 -30.561 1.00 52.16 83 ASP A CA 1
ATOM 667 C C . ASP A 1 83 ? 6.509 -20.209 -29.936 1.00 52.16 83 ASP A C 1
ATOM 669 O O . ASP A 1 83 ? 7.069 -20.541 -28.891 1.00 52.16 83 ASP A O 1
ATOM 673 N N . LEU A 1 84 ? 5.683 -21.021 -30.595 1.00 54.81 84 LEU A N 1
ATOM 674 C CA . LEU A 1 84 ? 5.890 -22.460 -30.619 1.00 54.81 84 LEU A CA 1
ATOM 675 C C . LEU A 1 84 ? 7.287 -22.686 -31.220 1.00 54.81 84 LEU A C 1
ATOM 677 O O . LEU A 1 84 ? 7.433 -22.733 -32.442 1.00 54.81 84 LEU A O 1
ATOM 681 N N . GLU A 1 85 ? 8.315 -22.809 -30.375 1.00 53.84 85 GLU A N 1
ATOM 682 C CA . GLU A 1 85 ? 9.535 -23.531 -30.749 1.00 53.84 85 GLU A CA 1
ATOM 683 C C . GLU A 1 85 ? 9.061 -24.848 -31.370 1.00 53.84 85 GLU A C 1
ATOM 685 O O . GLU A 1 85 ? 8.331 -25.625 -30.750 1.00 53.84 85 GLU A O 1
ATOM 690 N N . SER A 1 86 ? 9.342 -24.999 -32.660 1.00 59.53 86 SER A N 1
ATOM 691 C CA . SER A 1 86 ? 8.683 -25.923 -33.581 1.00 59.53 86 SER A CA 1
ATOM 692 C C . SER A 1 86 ? 9.086 -27.390 -33.379 1.00 59.53 86 SER A C 1
ATOM 694 O O . SER A 1 86 ? 9.299 -28.099 -34.354 1.00 59.53 86 SER A O 1
ATOM 696 N N . ASP A 1 87 ? 9.136 -27.865 -32.135 1.00 65.56 87 ASP A N 1
ATOM 697 C CA . ASP A 1 87 ? 9.322 -29.274 -31.775 1.00 65.56 87 ASP A CA 1
ATOM 698 C C . ASP A 1 87 ? 8.045 -29.840 -31.140 1.00 65.56 87 ASP A C 1
ATOM 700 O O . ASP A 1 87 ? 8.011 -30.334 -30.014 1.00 65.56 87 ASP A O 1
ATOM 704 N N . HIS A 1 88 ? 6.959 -29.774 -31.909 1.00 59.81 88 HIS A N 1
ATOM 705 C CA . HIS A 1 88 ? 5.734 -30.520 -31.646 1.00 59.81 88 HIS A CA 1
ATOM 706 C C . HIS A 1 88 ? 5.846 -31.897 -32.332 1.00 59.81 88 HIS A C 1
ATOM 708 O O . HIS A 1 88 ? 5.705 -31.966 -33.556 1.00 59.81 88 HIS A O 1
ATOM 714 N N . PRO A 1 89 ? 6.097 -33.007 -31.607 1.00 67.62 89 PRO A N 1
ATOM 715 C CA . PRO A 1 89 ? 6.003 -34.336 -32.192 1.00 67.62 89 PRO A CA 1
ATOM 716 C C . PRO A 1 89 ? 4.518 -34.708 -32.282 1.00 67.62 89 PRO A C 1
ATOM 718 O O . PRO A 1 89 ? 3.845 -34.861 -31.262 1.00 67.62 89 PRO A O 1
ATOM 721 N N . GLY A 1 90 ? 3.999 -34.766 -33.509 1.00 58.44 90 GLY A N 1
ATOM 722 C CA . GLY A 1 90 ? 2.707 -35.391 -33.804 1.00 58.44 90 GLY A CA 1
ATOM 723 C C . GLY A 1 90 ? 2.724 -36.894 -33.561 1.00 58.44 90 GLY A C 1
ATOM 724 O O . GLY A 1 90 ? 3.813 -37.501 -33.677 1.00 58.44 90 GLY A O 1
#

Secondary structure (DSSP, 8-state):
----EEEEEEEE-SSSTT-EEEEEEE-S-HHHHHHHHHHHHTT-S----EESSTT-TTPEEP--SSTTHHHHHHTTS--TTT---S----

Foldseek 3Di:
DDAAWPDWDWDQDPVDHPDIDIDTHGPGPPVVCVVVVVVCPVVDPDDAAADCDPPDPRHDHDDDPDPVVVVVCVVVPPPPPPDPPPPDDD

Organism: Lytechinus pictus (NCBI:txid7653)

Sequence (90 aa):
RGVNLTHIESRPSKRMPGSYELLVTSEAPQAELEETLDSLKDRVTYHQILSRYHDTKDSVPWFPRKIKDLDEFANHILNAGGDLESDHPG

Radius of gyration: 18.0 Å; chains: 1; bounding box: 29×49×48 Å

pLDDT: mean 78.67, std 13.86, range [45.06, 95.0]

InterPro domains:
  IPR001273 Aromatic amino acid hydroxylase [PTHR11473] (2-90)
  IPR019774 Aromatic amino acid hydroxylase, C-terminal [PF00351] (61-90)
  IPR019774 Aromatic amino acid hydroxylase, C-terminal [PS51410] (48-90)
  IPR036329 Aromatic amino acid monoxygenase, C-terminal domain superfamily [SSF56534] (60-90)
  IPR036951 Aromatic amino acid hydroxylase superfamily [G3DSA:1.10.800.10] (1-90)
  IPR045865 ACT-like domain [SSF55021] (1-66)